Protein AF-A0A7W2CA56-F1 (afdb_monomer_lite)

pLDDT: mean 74.54, std 23.97, range [35.94, 97.69]

Sequence (129 aa):
MVQSKNKELDVALELFNAELEKQKLKEKELAVVKKAEKKKSDAVKALQQAEKNPNISQEEKDAVKSAWLKADDDLKRILAGEEPQAEEETKAEEPASEDTEEPQAEEETKAEEPASEDTEEPQAEEEAS

Radius of gyration: 34.27 Å; chains: 1; bounding box: 95×56×74 Å

Secondary structure (DSSP, 8-state):
------HHHHHHHHHHHHHHHHHHHHHHHHHHHHHHHHHHHHHHHHHHHHHH-TTS-HHHHHHHHHHHHHHHHHHHHHHTTPPPP--------------------------------------------

Structure (mmCIF, N/CA/C/O backbone):
data_AF-A0A7W2CA56-F1
#
_entry.id   AF-A0A7W2CA56-F1
#
loop_
_atom_site.group_PDB
_atom_site.id
_atom_site.type_symbol
_atom_site.label_atom_id
_atom_site.label_alt_id
_atom_site.label_comp_id
_atom_site.label_asym_id
_atom_site.label_entity_id
_atom_site.label_seq_id
_atom_site.pdbx_PDB_ins_code
_atom_site.Cartn_x
_atom_site.Cartn_y
_atom_site.Cartn_z
_atom_site.occupancy
_atom_site.B_iso_or_equiv
_atom_site.auth_seq_id
_atom_site.auth_comp_id
_atom_site.auth_asym_id
_atom_site.auth_atom_id
_atom_site.pdbx_PDB_model_num
ATOM 1 N N . MET A 1 1 ? 30.137 9.237 -46.523 1.00 42.38 1 MET A N 1
ATOM 2 C CA . MET A 1 1 ? 29.977 7.937 -45.840 1.00 42.38 1 MET A CA 1
ATOM 3 C C . MET A 1 1 ? 28.902 8.113 -44.796 1.00 42.38 1 MET A C 1
ATOM 5 O O . MET A 1 1 ? 29.029 8.994 -43.958 1.00 42.38 1 MET A O 1
ATOM 9 N N . VAL A 1 2 ? 27.801 7.382 -44.943 1.00 51.03 2 VAL A N 1
ATOM 10 C CA . VAL A 1 2 ? 26.659 7.447 -44.029 1.00 51.03 2 VAL A CA 1
ATOM 11 C C . VAL A 1 2 ? 27.170 7.061 -42.647 1.00 51.03 2 VAL A C 1
ATOM 13 O O . VAL A 1 2 ? 27.799 6.015 -42.517 1.00 51.03 2 VAL A O 1
ATOM 16 N N . GLN A 1 3 ? 26.942 7.916 -41.649 1.00 59.44 3 GLN A N 1
ATOM 17 C CA . GLN A 1 3 ? 27.062 7.541 -40.247 1.00 59.44 3 GLN A CA 1
ATOM 18 C C . GLN A 1 3 ? 26.149 6.332 -40.045 1.00 59.44 3 GLN A C 1
ATOM 20 O O . GLN A 1 3 ? 24.945 6.479 -39.840 1.00 59.44 3 GLN A O 1
ATOM 25 N N . SER A 1 4 ? 26.692 5.125 -40.155 1.00 60.31 4 SER A N 1
ATOM 26 C CA . SER A 1 4 ? 26.080 3.940 -39.583 1.00 60.31 4 SER A CA 1
ATOM 27 C C . SER A 1 4 ? 26.166 4.135 -38.077 1.00 60.31 4 SER A C 1
ATOM 29 O O . SER A 1 4 ? 27.061 3.605 -37.426 1.00 60.31 4 SER A O 1
ATOM 31 N N . LYS A 1 5 ? 25.278 4.993 -37.550 1.00 65.56 5 LYS A N 1
ATOM 32 C CA . LYS A 1 5 ? 24.938 5.055 -36.133 1.00 65.56 5 LYS A CA 1
ATOM 33 C C . LYS A 1 5 ? 24.805 3.607 -35.693 1.00 65.56 5 LYS A C 1
ATOM 35 O O . LYS A 1 5 ? 24.133 2.831 -36.380 1.00 65.56 5 LYS A O 1
ATOM 40 N N . ASN A 1 6 ? 25.568 3.230 -34.671 1.00 79.88 6 ASN A N 1
ATOM 41 C CA . ASN A 1 6 ? 25.609 1.868 -34.161 1.00 79.88 6 ASN A CA 1
ATOM 42 C C . ASN A 1 6 ? 24.179 1.469 -33.800 1.00 79.88 6 ASN A C 1
ATOM 44 O O . ASN A 1 6 ? 23.704 1.800 -32.723 1.00 79.88 6 ASN A O 1
ATOM 48 N N . LYS A 1 7 ? 23.480 0.783 -34.708 1.00 84.38 7 LYS A N 1
ATOM 49 C CA . LYS A 1 7 ? 22.079 0.384 -34.514 1.00 84.38 7 LYS A CA 1
ATOM 50 C C . LYS A 1 7 ? 21.923 -0.448 -33.245 1.00 84.38 7 LYS A C 1
ATOM 52 O O . LYS A 1 7 ? 20.901 -0.383 -32.584 1.00 84.38 7 LYS A O 1
ATOM 57 N N . GLU A 1 8 ? 22.963 -1.196 -32.897 1.00 87.88 8 GLU A N 1
ATOM 58 C CA . GLU A 1 8 ? 23.058 -1.949 -31.650 1.00 87.88 8 GLU A CA 1
ATOM 59 C C . GLU A 1 8 ? 23.076 -1.041 -30.415 1.00 87.88 8 GLU A C 1
ATOM 61 O O . GLU A 1 8 ? 22.430 -1.364 -29.424 1.00 87.88 8 GLU A O 1
ATOM 66 N N . LEU A 1 9 ? 23.751 0.113 -30.479 1.00 91.12 9 LEU A N 1
ATOM 67 C CA . LEU A 1 9 ? 23.743 1.108 -29.405 1.00 91.12 9 LEU A CA 1
ATOM 68 C C . LEU A 1 9 ? 22.361 1.752 -29.270 1.00 91.12 9 LEU A C 1
ATOM 70 O O . LEU A 1 9 ? 21.865 1.882 -28.155 1.00 91.12 9 LEU A O 1
ATOM 74 N N . ASP A 1 10 ? 21.728 2.105 -30.390 1.00 90.50 10 ASP A N 1
ATOM 75 C CA . ASP A 1 10 ? 20.380 2.681 -30.385 1.00 90.50 10 ASP A CA 1
ATOM 76 C C . ASP A 1 10 ? 19.361 1.691 -29.780 1.00 90.50 10 ASP A C 1
ATOM 78 O O . ASP A 1 10 ? 18.573 2.066 -28.913 1.00 90.50 10 ASP A O 1
ATOM 82 N N . VAL A 1 11 ? 19.438 0.405 -30.150 1.00 94.06 11 VAL A N 1
ATOM 83 C CA . VAL A 1 11 ? 18.600 -0.665 -29.574 1.00 94.06 11 VAL A CA 1
ATOM 84 C C . VAL A 1 11 ? 18.905 -0.887 -28.090 1.00 94.06 11 VAL A C 1
ATOM 86 O O . VAL A 1 11 ? 17.987 -1.062 -27.290 1.00 94.06 11 VAL A O 1
ATOM 89 N N . ALA A 1 12 ? 20.179 -0.867 -27.689 1.00 94.44 12 ALA A N 1
ATOM 90 C CA . ALA A 1 12 ? 20.559 -1.019 -26.286 1.00 94.44 12 ALA A CA 1
ATOM 91 C C . ALA A 1 12 ? 20.019 0.130 -25.418 1.00 94.44 12 ALA A C 1
ATOM 93 O O . ALA A 1 12 ? 19.519 -0.115 -24.320 1.00 94.44 12 ALA A O 1
ATOM 94 N N . LEU A 1 13 ? 20.071 1.368 -25.922 1.00 95.44 13 LEU A N 1
ATOM 95 C CA . LEU A 1 13 ? 19.502 2.537 -25.251 1.00 95.44 13 LEU A CA 1
ATOM 96 C C . LEU A 1 13 ? 17.977 2.443 -25.140 1.00 95.44 13 LEU A C 1
ATOM 98 O O . LEU A 1 13 ? 17.428 2.753 -24.084 1.00 95.44 13 LEU A O 1
ATOM 102 N N . GLU A 1 14 ? 17.289 1.984 -26.187 1.00 95.69 14 GLU A N 1
ATOM 103 C CA . GLU A 1 14 ? 15.836 1.781 -26.157 1.00 95.69 14 GLU A CA 1
ATOM 104 C C . GLU A 1 14 ? 15.429 0.756 -25.087 1.00 95.69 14 GLU A C 1
ATOM 106 O O . GLU A 1 14 ? 14.557 1.035 -24.263 1.00 95.69 14 GLU A O 1
ATOM 111 N N . LEU A 1 15 ? 16.108 -0.396 -25.038 1.00 96.56 15 LEU A N 1
ATOM 112 C CA . LEU A 1 15 ? 15.848 -1.436 -24.038 1.00 96.56 15 LEU A CA 1
ATOM 113 C C . LEU A 1 15 ? 16.148 -0.960 -22.611 1.00 96.56 15 LEU A C 1
ATOM 115 O O . LEU A 1 15 ? 15.381 -1.253 -21.692 1.00 96.56 15 LEU A O 1
ATOM 119 N N . PHE A 1 16 ? 17.238 -0.211 -22.423 1.00 97.38 16 PHE A N 1
ATOM 120 C CA . PHE A 1 16 ? 17.586 0.364 -21.126 1.00 97.38 16 PHE A CA 1
ATOM 121 C C . PHE A 1 16 ? 16.520 1.353 -20.648 1.00 97.38 16 PHE A C 1
ATOM 123 O O . PHE A 1 16 ? 16.042 1.240 -19.521 1.00 97.38 16 PHE A O 1
ATOM 130 N N . ASN A 1 17 ? 16.097 2.278 -21.513 1.00 97.12 17 ASN A N 1
ATOM 131 C CA . ASN A 1 17 ? 15.063 3.255 -21.179 1.00 97.12 17 ASN A CA 1
ATOM 132 C C . ASN A 1 17 ? 13.718 2.579 -20.877 1.00 97.12 17 ASN A C 1
ATOM 134 O O . ASN A 1 17 ? 13.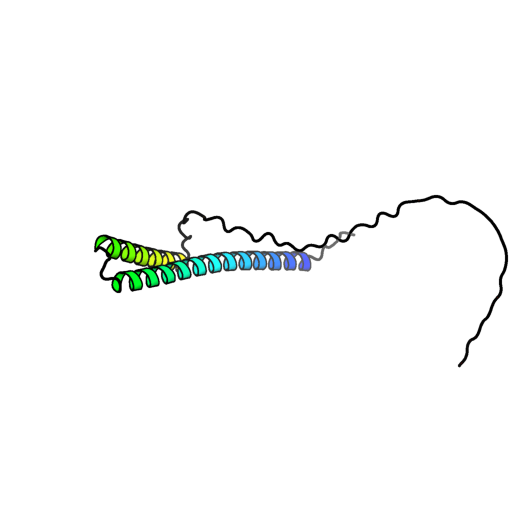039 2.964 -19.927 1.00 97.12 17 ASN A O 1
ATOM 138 N N . ALA A 1 18 ? 13.348 1.541 -21.630 1.00 97.69 18 ALA A N 1
ATOM 139 C CA . ALA A 1 18 ? 12.125 0.783 -21.378 1.00 97.69 18 ALA A CA 1
ATOM 140 C C . ALA A 1 18 ? 12.145 0.079 -20.008 1.00 97.69 18 ALA A C 1
ATOM 142 O O . ALA A 1 18 ? 11.150 0.111 -19.280 1.00 97.69 18 ALA A O 1
ATOM 143 N N . GLU A 1 19 ? 13.270 -0.532 -19.619 1.00 97.31 19 GLU A N 1
ATOM 144 C CA . GLU A 1 19 ? 13.392 -1.143 -18.290 1.00 97.31 19 GLU A CA 1
ATOM 145 C C . GLU A 1 19 ? 13.468 -0.080 -17.183 1.00 97.31 19 GLU A C 1
ATOM 147 O O . GLU A 1 19 ? 12.889 -0.288 -16.118 1.00 97.31 19 GLU A O 1
ATOM 152 N N . LEU A 1 20 ? 14.088 1.079 -17.434 1.00 97.56 20 LEU A N 1
ATOM 153 C CA . LEU A 1 20 ? 14.099 2.204 -16.495 1.00 97.56 20 LEU A CA 1
ATOM 154 C C . LEU A 1 20 ? 12.674 2.693 -16.195 1.00 97.56 20 LEU A C 1
ATOM 156 O O . LEU A 1 20 ? 12.300 2.833 -15.031 1.00 97.56 20 LEU A O 1
ATOM 160 N N . GLU A 1 21 ? 11.850 2.911 -17.221 1.00 96.88 21 GLU A N 1
ATOM 161 C CA . GLU A 1 21 ? 10.458 3.337 -17.034 1.00 96.88 21 GLU A CA 1
ATOM 162 C C . GLU A 1 21 ? 9.629 2.277 -16.303 1.00 96.88 21 GLU A C 1
ATOM 164 O O . GLU A 1 21 ? 8.864 2.586 -15.388 1.00 96.88 21 GLU A O 1
ATOM 169 N N . LYS A 1 22 ? 9.846 1.000 -16.616 1.00 96.62 22 LYS A N 1
ATOM 170 C CA . LYS A 1 22 ? 9.220 -0.109 -15.892 1.00 96.62 22 LYS A CA 1
ATOM 171 C C . LYS A 1 22 ? 9.640 -0.164 -14.420 1.00 96.62 22 LYS A C 1
ATOM 173 O O . LYS A 1 22 ? 8.809 -0.483 -13.572 1.00 96.62 22 LYS A O 1
ATOM 178 N N . GLN A 1 23 ? 10.897 0.137 -14.090 1.00 95.88 23 GLN A N 1
ATOM 179 C CA . GLN A 1 23 ? 11.349 0.226 -12.698 1.00 95.88 23 GLN A CA 1
ATOM 180 C C . GLN A 1 23 ? 10.675 1.386 -11.964 1.00 95.88 23 GLN A C 1
ATOM 182 O O . GLN A 1 23 ? 10.159 1.177 -10.867 1.00 95.88 23 GLN A O 1
ATOM 187 N N . LYS A 1 24 ? 10.585 2.565 -12.591 1.00 95.75 24 LYS A N 1
ATOM 188 C CA . LYS A 1 24 ? 9.873 3.721 -12.022 1.00 95.75 24 LYS A 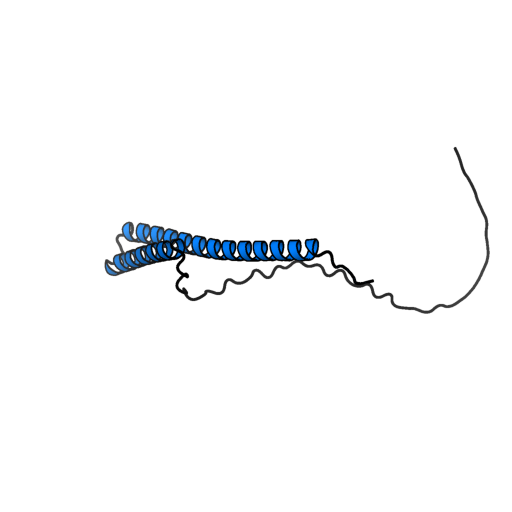CA 1
ATOM 189 C C . LYS A 1 24 ? 8.398 3.417 -11.752 1.00 95.75 24 LYS A C 1
ATOM 191 O O . LYS A 1 24 ? 7.867 3.825 -10.723 1.00 95.75 24 LYS A O 1
ATOM 196 N N . LEU A 1 25 ? 7.725 2.699 -12.654 1.00 92.75 25 LEU A N 1
ATOM 197 C CA . LEU A 1 25 ? 6.332 2.284 -12.452 1.00 92.75 25 LEU A CA 1
ATOM 198 C C . LEU A 1 25 ? 6.191 1.338 -11.254 1.00 92.75 25 LEU A C 1
ATOM 200 O O . LEU A 1 25 ? 5.367 1.589 -10.379 1.00 92.75 25 LEU A O 1
ATOM 204 N N . LYS A 1 26 ? 7.052 0.319 -11.152 1.00 92.88 26 LYS A N 1
ATOM 205 C CA . LYS A 1 26 ? 7.065 -0.597 -9.999 1.00 92.88 26 LYS A CA 1
ATOM 206 C C . LYS A 1 26 ? 7.333 0.121 -8.680 1.00 92.88 26 LYS A C 1
ATOM 208 O O . LYS A 1 26 ? 6.747 -0.229 -7.662 1.00 92.88 26 LYS A O 1
ATOM 213 N N . GLU A 1 27 ? 8.226 1.106 -8.676 1.00 93.88 27 GLU A N 1
ATOM 214 C CA . GLU A 1 27 ? 8.517 1.892 -7.478 1.00 93.88 27 GLU A CA 1
ATOM 215 C C . GLU A 1 27 ? 7.297 2.707 -7.032 1.00 93.88 27 GLU A C 1
ATOM 217 O O . GLU A 1 27 ? 6.960 2.716 -5.846 1.00 93.88 27 GLU A O 1
ATOM 222 N N . LYS A 1 28 ? 6.576 3.318 -7.981 1.00 91.50 28 LYS A N 1
ATOM 223 C CA . LYS A 1 28 ? 5.309 4.009 -7.703 1.00 91.50 28 LYS A CA 1
ATOM 224 C C . LYS A 1 28 ? 4.255 3.053 -7.141 1.00 91.50 28 LYS A C 1
ATOM 226 O O . LYS A 1 28 ? 3.641 3.369 -6.124 1.00 91.50 28 LYS A O 1
ATOM 231 N N . GLU A 1 29 ? 4.079 1.880 -7.746 1.00 91.44 29 GLU A N 1
ATOM 232 C CA . GLU A 1 29 ? 3.163 0.844 -7.244 1.00 91.44 29 GLU A CA 1
ATOM 233 C C . GLU A 1 29 ? 3.534 0.408 -5.817 1.00 91.44 29 GLU A C 1
ATOM 235 O O . GLU A 1 29 ? 2.681 0.368 -4.928 1.00 91.44 29 GLU A O 1
ATOM 240 N N . LEU A 1 30 ? 4.821 0.166 -5.553 1.00 93.19 30 LEU A N 1
ATOM 241 C CA . LEU A 1 30 ? 5.311 -0.208 -4.227 1.00 93.19 30 LEU A CA 1
ATOM 242 C C . LEU A 1 30 ? 5.064 0.897 -3.190 1.00 93.19 30 LEU A C 1
ATOM 244 O O . LEU A 1 30 ? 4.682 0.609 -2.054 1.00 93.19 30 LEU A O 1
ATOM 248 N N . ALA A 1 31 ? 5.257 2.164 -3.565 1.00 94.06 31 ALA A N 1
ATOM 249 C CA . ALA A 1 31 ? 4.985 3.302 -2.692 1.00 94.06 31 ALA A CA 1
ATOM 250 C C . ALA A 1 31 ? 3.497 3.382 -2.309 1.00 94.06 31 ALA A C 1
ATOM 252 O O . ALA A 1 31 ? 3.171 3.628 -1.142 1.00 94.06 31 ALA A O 1
ATOM 253 N N . VAL A 1 32 ? 2.596 3.116 -3.260 1.00 93.88 32 VAL A N 1
ATOM 254 C CA . VAL A 1 32 ? 1.148 3.045 -3.015 1.00 93.88 32 VAL A CA 1
ATOM 255 C C . VAL A 1 32 ? 0.813 1.913 -2.042 1.00 93.88 32 VAL A C 1
ATOM 257 O O . VAL A 1 32 ? 0.131 2.158 -1.043 1.00 93.88 32 VAL A O 1
ATOM 260 N N . VAL A 1 33 ? 1.341 0.706 -2.273 1.00 94.12 33 VAL A N 1
ATOM 261 C CA . VAL A 1 33 ? 1.147 -0.448 -1.376 1.00 94.12 33 VAL A CA 1
ATOM 262 C C . VAL A 1 33 ? 1.616 -0.108 0.038 1.00 94.12 33 VAL A C 1
ATOM 264 O O . VAL A 1 33 ? 0.856 -0.246 0.995 1.00 94.12 33 VAL A O 1
ATOM 267 N N . LYS A 1 34 ? 2.826 0.442 0.178 1.00 95.19 34 LYS A N 1
ATOM 268 C CA . LYS A 1 34 ? 3.398 0.818 1.477 1.00 95.19 34 LYS A CA 1
ATOM 269 C C . LYS A 1 34 ? 2.545 1.859 2.212 1.00 95.19 34 LYS A C 1
ATOM 271 O O . LYS A 1 34 ? 2.393 1.790 3.434 1.00 95.19 34 LYS A O 1
ATOM 276 N N . LYS A 1 35 ? 1.962 2.824 1.489 1.00 94.38 35 LYS A N 1
ATOM 277 C CA . LYS A 1 35 ? 1.037 3.816 2.065 1.00 94.38 35 LYS A CA 1
ATOM 278 C C . LYS A 1 35 ? -0.242 3.146 2.578 1.00 94.38 35 LYS A C 1
ATOM 280 O O . LYS A 1 35 ? -0.685 3.469 3.681 1.00 94.38 35 LYS A O 1
ATOM 285 N N . ALA A 1 36 ? -0.816 2.213 1.822 1.00 94.00 36 ALA A N 1
ATOM 286 C CA . ALA A 1 36 ? -2.015 1.476 2.221 1.00 94.00 36 ALA A CA 1
ATOM 287 C C . ALA A 1 36 ? -1.764 0.548 3.422 1.00 94.00 36 ALA A C 1
ATOM 289 O O . ALA A 1 36 ? -2.543 0.542 4.376 1.00 94.00 36 ALA A O 1
ATOM 290 N N . GLU A 1 37 ? -0.633 -0.159 3.443 1.00 95.44 37 GLU A N 1
ATOM 291 C CA . GLU A 1 37 ? -0.216 -0.977 4.586 1.00 95.44 37 GLU A CA 1
ATOM 292 C C . GLU A 1 37 ? -0.069 -0.141 5.859 1.00 95.44 37 GLU A C 1
ATOM 294 O O . GLU A 1 37 ? -0.543 -0.536 6.930 1.00 95.44 37 GLU A O 1
ATOM 299 N N . LYS A 1 38 ? 0.536 1.050 5.745 1.00 96.19 38 LYS A N 1
ATOM 300 C CA . LYS A 1 38 ? 0.661 1.981 6.868 1.00 96.19 38 LYS A CA 1
ATOM 301 C C . LYS A 1 38 ? -0.710 2.415 7.392 1.00 96.19 38 LYS A C 1
ATOM 303 O O . LYS A 1 38 ? -0.941 2.323 8.594 1.00 96.19 38 LYS A O 1
ATOM 308 N N . LYS A 1 39 ? -1.639 2.806 6.512 1.00 95.12 39 LYS A N 1
ATOM 309 C CA . LYS A 1 39 ? -3.008 3.189 6.905 1.00 95.12 39 LYS A CA 1
ATOM 310 C C . LYS A 1 39 ? -3.742 2.065 7.624 1.00 95.12 39 LYS A C 1
ATOM 312 O O . LYS A 1 39 ? -4.332 2.300 8.674 1.00 95.12 39 LYS A O 1
ATOM 317 N N . LYS A 1 40 ? -3.665 0.837 7.105 1.00 95.25 40 LYS A N 1
ATOM 318 C CA . LYS A 1 40 ? -4.250 -0.333 7.769 1.00 95.25 40 LYS A CA 1
ATOM 319 C C . LYS A 1 40 ? -3.634 -0.549 9.152 1.00 95.25 40 LYS A C 1
ATOM 321 O O . LYS A 1 40 ? -4.365 -0.779 10.112 1.00 95.25 40 LYS A O 1
ATOM 326 N N . SER A 1 41 ? -2.310 -0.449 9.273 1.00 97.00 41 SER A N 1
ATOM 327 C CA . SER A 1 41 ? -1.607 -0.570 10.557 1.00 97.00 41 SER A CA 1
ATOM 328 C C . SER A 1 41 ? -2.064 0.487 11.566 1.00 97.00 41 SER A C 1
ATOM 330 O O . SER A 1 41 ? -2.347 0.166 12.722 1.00 97.00 41 SER A O 1
ATOM 332 N N . ASP A 1 42 ? -2.209 1.737 11.133 1.00 96.81 4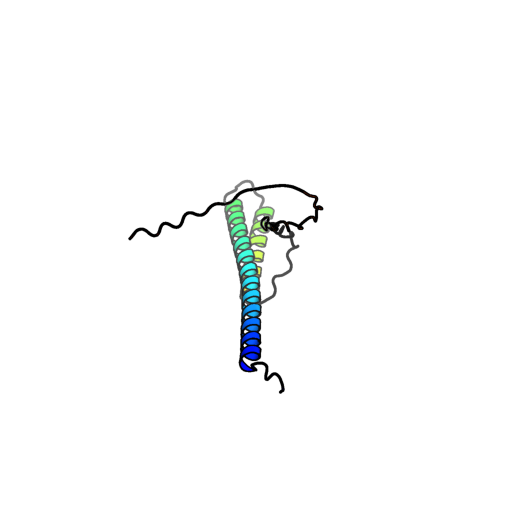2 ASP A N 1
ATOM 333 C CA . ASP A 1 42 ? -2.670 2.823 11.996 1.00 96.81 42 ASP A CA 1
ATOM 334 C C . ASP A 1 42 ? -4.149 2.655 12.386 1.00 96.81 42 ASP A C 1
ATOM 336 O O . ASP A 1 42 ? -4.495 2.840 13.555 1.00 96.81 42 ASP A O 1
ATOM 340 N N . ALA A 1 43 ? -5.002 2.175 11.476 1.00 95.75 43 ALA A N 1
ATOM 341 C CA . ALA A 1 43 ? -6.390 1.834 11.784 1.00 95.75 43 ALA A CA 1
ATOM 342 C C . ALA A 1 43 ? -6.507 0.665 12.783 1.00 95.75 43 ALA A C 1
ATOM 344 O O . ALA A 1 43 ? -7.352 0.702 13.675 1.00 95.75 43 ALA A O 1
ATOM 345 N N . VAL A 1 44 ? -5.625 -0.342 12.706 1.00 96.62 44 VAL A N 1
ATOM 346 C CA . VAL A 1 44 ? -5.548 -1.422 13.712 1.00 96.62 44 VAL A CA 1
ATOM 347 C C . VAL A 1 44 ? -5.186 -0.862 15.088 1.00 96.62 44 VAL A C 1
ATOM 349 O O . VAL A 1 44 ? -5.792 -1.252 16.086 1.00 96.62 44 VAL A O 1
ATOM 352 N N . LYS A 1 45 ? -4.220 0.062 15.172 1.00 96.62 45 LYS A N 1
ATOM 353 C CA . LYS A 1 45 ? -3.862 0.702 16.450 1.00 96.62 45 LYS A CA 1
ATOM 354 C C . LYS A 1 45 ? -5.034 1.498 17.017 1.00 96.62 45 LYS A C 1
ATOM 356 O O . LYS A 1 45 ? -5.311 1.380 18.209 1.00 96.62 45 LYS A O 1
ATOM 361 N N . ALA A 1 46 ? -5.729 2.263 16.174 1.00 95.12 46 ALA A N 1
ATOM 362 C CA . ALA A 1 46 ? -6.917 3.011 16.574 1.00 95.12 46 ALA A CA 1
ATOM 363 C C . ALA A 1 46 ? -8.010 2.072 17.105 1.00 95.12 46 ALA A C 1
ATOM 365 O O . ALA A 1 46 ? -8.572 2.333 18.167 1.00 95.12 46 ALA A O 1
ATOM 366 N N . LEU A 1 47 ? -8.246 0.938 16.435 1.00 94.25 47 LEU A N 1
ATOM 367 C CA . LEU A 1 47 ? -9.202 -0.079 16.880 1.00 94.25 47 LEU A CA 1
ATOM 368 C C . LEU A 1 47 ? -8.826 -0.647 18.253 1.00 94.25 47 LEU A C 1
ATOM 370 O O . LEU A 1 47 ? -9.652 -0.673 19.160 1.00 94.25 47 LEU A O 1
ATOM 374 N N . GLN A 1 48 ? -7.560 -1.017 18.450 1.00 95.19 48 GLN A N 1
ATOM 375 C CA . GLN A 1 48 ? -7.087 -1.521 19.742 1.00 95.19 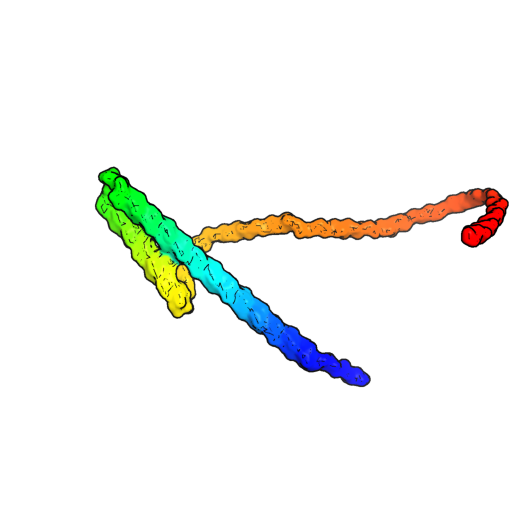48 GLN A CA 1
ATOM 376 C C . GLN A 1 48 ? -7.200 -0.479 20.865 1.00 95.19 48 GLN A C 1
ATOM 378 O O . GLN A 1 48 ? -7.466 -0.834 22.013 1.00 95.19 48 GLN A O 1
ATOM 383 N N . GLN A 1 49 ? -6.962 0.801 20.570 1.00 94.56 49 GLN A N 1
ATOM 384 C CA . GLN A 1 49 ? -7.129 1.889 21.537 1.00 94.56 49 GLN A CA 1
ATOM 385 C C . GLN A 1 49 ? -8.604 2.114 21.881 1.00 94.56 49 GLN A C 1
ATOM 387 O O . GLN A 1 49 ? -8.937 2.259 23.056 1.00 94.56 49 GLN A O 1
ATOM 392 N N . ALA A 1 50 ? -9.478 2.084 20.877 1.00 92.81 50 ALA A N 1
ATOM 393 C CA . ALA A 1 50 ? -10.923 2.194 21.023 1.00 92.81 50 ALA A CA 1
ATOM 394 C C . ALA A 1 50 ? -11.504 1.057 21.886 1.00 92.81 50 ALA A C 1
ATOM 396 O O . ALA A 1 50 ? -12.314 1.297 22.779 1.00 92.81 50 ALA A O 1
ATOM 397 N N . GLU A 1 51 ? -11.042 -0.179 21.688 1.00 90.19 51 GLU A N 1
ATOM 398 C CA . GLU A 1 51 ? -11.462 -1.339 22.486 1.00 90.19 51 GLU A CA 1
ATOM 399 C C . GLU A 1 51 ? -11.011 -1.256 23.949 1.00 90.19 51 GLU A C 1
ATOM 401 O O . GLU A 1 51 ? -11.753 -1.643 24.853 1.00 90.19 51 GLU A O 1
ATOM 406 N N . LYS A 1 52 ? -9.804 -0.735 24.195 1.00 94.12 52 LYS A N 1
ATOM 407 C CA . LYS A 1 52 ? -9.241 -0.585 25.546 1.00 94.12 52 LYS A CA 1
ATOM 408 C C . LYS A 1 52 ? -9.803 0.611 26.307 1.00 94.12 52 LYS A C 1
ATOM 410 O O . LYS A 1 52 ? -9.648 0.664 27.525 1.00 94.12 52 LYS A O 1
ATOM 415 N N . ASN A 1 53 ? -10.405 1.578 25.618 1.00 90.69 53 ASN A N 1
ATOM 416 C CA . ASN A 1 53 ? -10.902 2.795 26.238 1.00 90.69 53 ASN A CA 1
ATOM 417 C C . ASN A 1 53 ? -12.378 2.629 26.663 1.00 90.69 53 ASN A C 1
ATOM 419 O O . ASN A 1 53 ? -13.265 2.559 25.809 1.00 90.69 53 ASN A O 1
ATOM 423 N N . PRO A 1 54 ? -12.673 2.593 27.976 1.00 87.69 54 PRO A N 1
ATOM 424 C CA . PRO A 1 54 ? -14.036 2.420 28.473 1.00 87.69 54 PRO A CA 1
ATOM 425 C C . PRO A 1 54 ? -14.920 3.662 28.279 1.00 87.69 54 PRO A C 1
ATOM 427 O O . PRO A 1 54 ? -16.131 3.557 28.441 1.00 87.69 54 PRO A O 1
ATOM 430 N N . ASN A 1 55 ? -14.339 4.820 27.941 1.00 91.31 55 ASN A N 1
ATOM 431 C CA . ASN A 1 55 ? -15.055 6.094 27.832 1.00 91.31 55 ASN A CA 1
ATOM 432 C C . ASN A 1 55 ? -15.549 6.416 26.417 1.00 91.31 55 ASN A C 1
ATOM 434 O O . ASN A 1 55 ? -16.159 7.465 26.230 1.00 91.31 55 ASN A O 1
ATOM 438 N N . ILE A 1 56 ? -15.272 5.566 25.425 1.00 92.00 56 ILE A N 1
ATOM 439 C CA . ILE A 1 56 ? -15.716 5.826 24.052 1.00 92.00 56 ILE A CA 1
ATOM 440 C C . ILE A 1 56 ? -17.121 5.274 23.835 1.00 92.00 56 ILE A C 1
ATOM 442 O O . ILE A 1 56 ? -17.475 4.198 24.334 1.00 92.00 56 ILE A O 1
ATOM 446 N N . SER A 1 57 ? -17.907 6.005 23.059 1.00 92.06 57 SER A N 1
ATOM 447 C CA . SER A 1 57 ? -19.253 5.607 22.675 1.00 92.06 57 SER A CA 1
ATOM 448 C C . SER A 1 57 ? -19.244 4.410 21.716 1.00 92.06 57 SER A C 1
ATOM 450 O O . SER A 1 57 ? -18.240 4.079 21.080 1.00 92.06 57 SER A O 1
ATOM 452 N N . GLN A 1 58 ? -20.394 3.744 21.598 1.00 91.12 58 GLN A N 1
ATOM 453 C CA . GLN A 1 58 ? -20.567 2.661 20.629 1.00 91.12 58 GLN A CA 1
ATOM 454 C C . GLN A 1 58 ? -20.438 3.169 19.185 1.00 91.12 58 GLN A C 1
ATOM 456 O O . GLN A 1 58 ? -19.833 2.500 18.355 1.00 91.12 58 GLN A O 1
ATOM 461 N N . GLU A 1 59 ? -20.935 4.375 18.909 1.00 92.12 59 GLU A N 1
ATOM 462 C CA . GLU A 1 59 ? -20.834 5.008 17.592 1.00 92.12 59 GLU A CA 1
ATOM 463 C C . GLU A 1 59 ? -19.371 5.256 17.193 1.00 92.12 59 GLU A C 1
ATOM 465 O O . GLU A 1 59 ? -18.973 4.951 16.071 1.00 92.12 59 GLU A O 1
ATOM 470 N N . GLU A 1 60 ? -18.527 5.697 18.131 1.00 92.44 60 GLU A N 1
ATOM 471 C CA . GLU A 1 60 ? -17.087 5.846 17.894 1.00 92.44 60 GLU A CA 1
ATOM 472 C C . GLU A 1 60 ? -16.391 4.495 17.666 1.00 92.44 60 GLU A C 1
ATOM 474 O O . GLU A 1 60 ? -15.531 4.388 16.790 1.00 92.44 60 GLU A O 1
ATOM 479 N N . LYS A 1 61 ? -16.779 3.437 18.395 1.00 92.00 61 LYS A N 1
ATOM 480 C CA . LYS A 1 61 ? -16.268 2.071 18.151 1.00 92.00 61 LYS A CA 1
ATOM 481 C C . LYS A 1 61 ? -16.592 1.602 16.742 1.00 92.00 61 LYS A C 1
ATOM 483 O O . LYS A 1 61 ? -15.719 1.070 16.053 1.00 92.00 61 LYS A O 1
ATOM 488 N N . ASP A 1 62 ? -17.831 1.811 16.315 1.00 94.50 62 ASP A N 1
ATOM 489 C CA . ASP A 1 62 ? -18.300 1.391 15.001 1.00 94.50 62 ASP A CA 1
ATOM 490 C C . ASP A 1 62 ? -17.638 2.214 13.887 1.00 94.50 62 ASP A C 1
ATOM 492 O O . ASP A 1 62 ? -17.241 1.648 12.866 1.00 94.50 62 ASP A O 1
ATOM 496 N N . ALA A 1 63 ? -17.403 3.512 14.105 1.00 95.25 63 ALA A N 1
ATOM 497 C CA . ALA A 1 63 ? -16.658 4.364 13.182 1.00 95.25 63 ALA A CA 1
ATOM 498 C C . ALA A 1 63 ? -15.203 3.895 13.003 1.00 95.25 63 ALA A C 1
ATOM 500 O O . ALA A 1 63 ? -14.738 3.740 11.871 1.00 95.25 63 ALA A O 1
ATOM 501 N N . VAL A 1 64 ? -14.492 3.597 14.096 1.00 95.25 64 VAL A N 1
ATOM 502 C CA . VAL A 1 64 ? -13.104 3.104 14.039 1.00 95.25 64 VAL A CA 1
ATOM 503 C C . VAL A 1 64 ? -13.031 1.719 13.388 1.00 95.25 64 VAL A C 1
ATOM 505 O O . VAL A 1 64 ? -12.144 1.455 12.575 1.00 95.25 64 VAL A O 1
ATOM 508 N N . LYS A 1 65 ? -13.992 0.838 13.682 1.00 94.88 65 LYS A N 1
ATOM 509 C CA . LYS A 1 65 ? -14.091 -0.482 13.046 1.00 94.88 65 LYS A CA 1
ATOM 510 C C . LYS A 1 65 ? -14.380 -0.381 11.549 1.00 94.88 65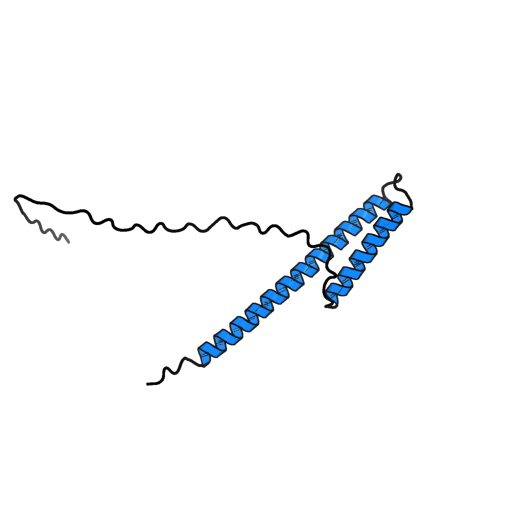 LYS A C 1
ATOM 512 O O . LYS A 1 65 ? -13.772 -1.105 10.764 1.00 94.88 65 LYS A O 1
ATOM 517 N N . SER A 1 66 ? -15.270 0.526 11.154 1.00 95.25 66 SER A N 1
ATOM 518 C CA . SER A 1 66 ? -15.566 0.823 9.750 1.00 95.25 66 SER A CA 1
ATOM 519 C C . SER A 1 66 ? -14.330 1.357 9.018 1.00 95.25 66 SER A C 1
ATOM 521 O O . SER A 1 66 ? -13.994 0.873 7.938 1.00 95.25 66 SER A O 1
ATOM 523 N N . ALA A 1 67 ? -13.578 2.272 9.640 1.00 95.19 67 ALA A N 1
ATOM 524 C CA . ALA A 1 67 ? -12.324 2.787 9.091 1.00 95.19 67 ALA A CA 1
ATOM 525 C C . ALA A 1 67 ? -11.267 1.684 8.901 1.00 95.19 67 ALA A C 1
ATOM 527 O O . ALA A 1 67 ? -10.596 1.646 7.870 1.00 95.19 67 ALA A O 1
ATOM 528 N N . TRP A 1 68 ? -11.149 0.755 9.855 1.00 96.44 68 TRP A N 1
ATOM 529 C CA . TRP A 1 68 ? -10.263 -0.402 9.724 1.00 96.44 68 TRP A CA 1
ATOM 530 C C . TRP A 1 68 ? -10.668 -1.330 8.574 1.00 96.44 68 TRP A C 1
ATOM 532 O O . TRP A 1 68 ? -9.809 -1.704 7.776 1.00 96.44 68 TRP A O 1
ATOM 542 N N . LEU A 1 69 ? -11.958 -1.663 8.451 1.00 96.00 69 LEU A N 1
ATOM 543 C CA . LEU A 1 69 ? -12.461 -2.487 7.347 1.00 96.00 69 LEU A CA 1
ATOM 544 C C . LEU A 1 69 ? -12.203 -1.827 5.991 1.00 96.00 69 LEU A C 1
ATOM 546 O O . LEU A 1 69 ? -11.722 -2.485 5.073 1.00 96.00 69 LEU A O 1
ATOM 550 N N . LYS A 1 70 ? -12.446 -0.517 5.885 1.00 94.69 70 LYS A N 1
ATOM 551 C CA . LYS A 1 70 ? -12.165 0.240 4.663 1.00 94.69 70 LYS A CA 1
ATOM 552 C C . LYS A 1 70 ? -10.680 0.184 4.296 1.00 94.69 70 LYS A C 1
ATOM 554 O O . LYS A 1 70 ? -10.354 -0.142 3.162 1.00 94.69 70 LYS A O 1
ATOM 559 N N . ALA A 1 71 ? -9.786 0.438 5.254 1.00 94.94 71 ALA A N 1
ATOM 560 C CA . ALA A 1 71 ? -8.343 0.384 5.014 1.00 94.94 71 ALA A CA 1
ATOM 561 C C . ALA A 1 71 ? -7.855 -1.029 4.634 1.00 94.94 71 ALA A C 1
ATOM 563 O O . ALA A 1 71 ? -6.925 -1.171 3.840 1.00 94.94 71 ALA A O 1
ATOM 564 N N . ASP A 1 72 ? -8.471 -2.077 5.189 1.00 95.38 72 ASP A N 1
ATOM 565 C CA . ASP A 1 72 ? -8.193 -3.466 4.818 1.00 95.38 72 ASP A CA 1
ATOM 566 C C . ASP A 1 72 ? -8.644 -3.786 3.387 1.00 95.38 72 ASP A C 1
ATOM 568 O O . ASP A 1 72 ? -7.891 -4.391 2.624 1.00 95.38 72 ASP A O 1
ATOM 572 N N . ASP A 1 73 ? -9.841 -3.348 3.000 1.00 95.06 73 ASP A N 1
ATOM 573 C CA . ASP A 1 73 ? -10.370 -3.562 1.654 1.00 95.06 73 ASP A CA 1
ATOM 574 C C . ASP A 1 73 ? -9.632 -2.743 0.593 1.00 95.06 73 ASP A C 1
ATOM 576 O O . ASP A 1 73 ? -9.354 -3.262 -0.489 1.00 95.06 73 ASP A O 1
ATOM 580 N N . ASP A 1 74 ? -9.250 -1.503 0.900 1.00 93.00 74 ASP A N 1
ATOM 581 C CA . ASP A 1 74 ? -8.445 -0.675 0.001 1.00 93.00 74 ASP A CA 1
ATOM 582 C C . ASP A 1 74 ? -7.062 -1.308 -0.234 1.00 93.00 74 ASP A C 1
ATOM 584 O O . ASP A 1 74 ? -6.605 -1.377 -1.375 1.00 93.00 74 ASP A O 1
ATOM 588 N N . LEU A 1 75 ? -6.424 -1.871 0.804 1.00 94.25 75 LEU A N 1
ATOM 589 C CA . LEU A 1 75 ? -5.174 -2.619 0.636 1.00 94.25 75 LEU A CA 1
ATOM 590 C C . LEU A 1 75 ? -5.360 -3.853 -0.262 1.00 94.25 75 LEU A C 1
ATOM 592 O O . LEU A 1 75 ? -4.519 -4.107 -1.122 1.00 94.25 75 LEU A O 1
ATOM 596 N N . LYS A 1 76 ? -6.450 -4.616 -0.099 1.00 94.75 76 LYS A N 1
ATOM 597 C CA . LYS A 1 76 ? -6.733 -5.778 -0.964 1.00 94.75 76 LYS A CA 1
ATOM 598 C C . LYS A 1 76 ? -6.934 -5.370 -2.421 1.00 94.75 76 LYS A C 1
ATOM 600 O O . LYS A 1 76 ? -6.413 -6.055 -3.296 1.00 94.75 76 LYS A O 1
ATOM 605 N N . ARG A 1 77 ? -7.658 -4.275 -2.679 1.00 92.88 77 ARG A N 1
ATOM 606 C CA . ARG A 1 77 ? -7.867 -3.748 -4.039 1.00 92.88 77 ARG A CA 1
ATOM 607 C C . ARG A 1 77 ? -6.547 -3.327 -4.683 1.00 92.88 77 ARG A C 1
ATOM 609 O O . ARG A 1 77 ? -6.246 -3.769 -5.788 1.00 92.88 77 ARG A O 1
ATOM 616 N N . ILE A 1 78 ? -5.710 -2.591 -3.951 1.00 93.00 78 ILE A N 1
ATOM 617 C CA . ILE A 1 78 ? -4.376 -2.184 -4.421 1.00 93.00 78 ILE A CA 1
ATOM 618 C C . ILE A 1 78 ? -3.501 -3.407 -4.735 1.00 93.00 78 ILE A C 1
ATOM 620 O O . ILE A 1 78 ? -2.865 -3.461 -5.783 1.00 93.00 78 ILE A O 1
ATOM 624 N N . LEU A 1 79 ? -3.492 -4.424 -3.867 1.00 91.56 79 LEU A N 1
ATOM 625 C CA . LEU A 1 79 ? -2.739 -5.662 -4.111 1.00 91.56 79 LEU A CA 1
ATOM 626 C C . LEU A 1 79 ? -3.288 -6.484 -5.290 1.00 91.56 79 LEU A C 1
ATOM 628 O O . LEU A 1 79 ? -2.538 -7.246 -5.897 1.00 91.56 79 LEU A O 1
ATOM 632 N N . ALA A 1 80 ? -4.571 -6.332 -5.623 1.00 93.44 80 ALA A N 1
ATOM 633 C CA . ALA A 1 80 ? -5.188 -6.933 -6.804 1.00 93.44 80 ALA A CA 1
ATOM 634 C C . ALA A 1 80 ? -4.884 -6.165 -8.108 1.00 93.44 80 ALA A C 1
ATOM 636 O O . ALA A 1 80 ? -5.304 -6.605 -9.177 1.00 93.44 80 ALA A O 1
ATOM 637 N N . GLY A 1 81 ? -4.142 -5.053 -8.036 1.00 86.12 81 GLY A N 1
ATOM 638 C CA . GLY A 1 81 ? -3.787 -4.223 -9.187 1.00 86.12 81 GLY A CA 1
ATOM 639 C C . GLY A 1 81 ? -4.852 -3.193 -9.568 1.00 86.12 81 GLY A C 1
ATOM 640 O O . GLY A 1 81 ? -4.776 -2.629 -10.657 1.00 86.12 81 GLY A O 1
ATOM 641 N N . GLU A 1 82 ? -5.843 -2.942 -8.707 1.00 85.94 82 GLU A N 1
ATOM 642 C CA . GLU A 1 82 ? -6.749 -1.807 -8.893 1.00 85.94 82 GLU A CA 1
ATOM 643 C C . GLU A 1 82 ? -6.054 -0.499 -8.499 1.00 85.94 82 GLU A C 1
ATOM 645 O O . GLU A 1 82 ? -5.269 -0.454 -7.545 1.00 85.94 82 GLU A O 1
ATOM 650 N N . GLU A 1 83 ? -6.355 0.582 -9.225 1.00 73.12 83 GLU A N 1
ATOM 651 C CA . GLU A 1 83 ? -5.838 1.903 -8.876 1.00 73.12 83 GLU A CA 1
ATOM 652 C C . GLU A 1 83 ? -6.295 2.294 -7.462 1.00 73.12 83 GLU A C 1
ATOM 654 O O . GLU A 1 83 ? -7.468 2.104 -7.108 1.00 73.12 83 GLU A O 1
ATOM 659 N N . PRO A 1 84 ? -5.393 2.854 -6.633 1.00 66.25 84 PRO A N 1
ATOM 660 C CA . PRO A 1 84 ? -5.782 3.360 -5.330 1.00 66.25 84 PRO A CA 1
ATOM 661 C C . PRO A 1 84 ? -6.871 4.411 -5.530 1.00 66.25 84 PRO A C 1
ATOM 663 O O . PRO A 1 84 ? -6.689 5.361 -6.293 1.00 66.25 84 PRO A O 1
ATOM 666 N N . GLN A 1 85 ? -8.001 4.274 -4.830 1.00 65.31 85 GLN A N 1
ATOM 667 C CA . GLN A 1 85 ? -8.958 5.373 -4.793 1.00 65.31 85 GLN A CA 1
ATOM 668 C C . GLN A 1 85 ? -8.226 6.609 -4.277 1.00 65.31 85 GLN A C 1
ATOM 670 O O . GLN A 1 85 ? -7.520 6.531 -3.268 1.00 65.31 85 GLN A O 1
ATOM 675 N N . ALA A 1 86 ? -8.365 7.718 -5.004 1.00 55.34 86 ALA A N 1
ATOM 676 C CA . ALA A 1 86 ? -7.765 8.990 -4.649 1.00 55.34 86 ALA A CA 1
ATOM 677 C C . ALA A 1 86 ? -8.261 9.403 -3.258 1.00 55.34 86 ALA A C 1
ATOM 679 O O . ALA A 1 86 ? -9.335 9.975 -3.091 1.00 55.34 86 ALA A O 1
ATOM 680 N N . GLU A 1 87 ? -7.483 9.070 -2.237 1.00 54.50 87 GLU A N 1
ATOM 681 C CA . GLU A 1 87 ? -7.533 9.799 -0.990 1.00 54.50 87 GLU A CA 1
ATOM 682 C C . GLU A 1 87 ? -6.880 11.142 -1.259 1.00 54.50 87 GLU A C 1
ATOM 684 O O . GLU A 1 87 ? -5.715 11.165 -1.662 1.00 54.50 87 GLU A O 1
ATOM 689 N N . GLU A 1 88 ? -7.672 12.204 -1.068 1.00 46.72 88 GLU A N 1
ATOM 690 C CA . GLU A 1 88 ? -7.290 13.616 -1.082 1.00 46.72 88 GLU A CA 1
ATOM 691 C C . GLU A 1 88 ? -5.789 13.758 -0.840 1.00 46.72 88 GLU A C 1
ATOM 693 O O . GLU A 1 88 ? -5.276 13.457 0.244 1.00 46.72 88 GLU A O 1
ATOM 698 N N . GLU A 1 89 ? -5.070 14.094 -1.909 1.00 43.59 89 GLU A N 1
ATOM 699 C CA . GLU A 1 89 ? -3.630 14.243 -1.892 1.00 43.59 89 GLU A CA 1
ATOM 700 C C . GLU A 1 89 ? -3.282 15.347 -0.891 1.00 43.59 89 GLU A C 1
ATOM 702 O O . GLU A 1 89 ? -3.241 16.530 -1.220 1.00 43.59 89 GLU A O 1
ATOM 707 N N . THR A 1 90 ? -2.974 14.977 0.352 1.00 43.53 90 THR A N 1
ATOM 708 C CA . THR A 1 90 ? -2.059 15.775 1.156 1.00 43.53 90 THR A CA 1
ATOM 709 C C . THR A 1 90 ? -0.736 15.722 0.411 1.00 43.53 90 THR A C 1
ATOM 711 O O . THR A 1 90 ? 0.027 14.763 0.558 1.00 43.53 90 THR A O 1
ATOM 714 N N . LYS A 1 91 ? -0.567 16.706 -0.476 1.00 44.56 91 LYS A N 1
ATOM 715 C CA . LYS A 1 91 ? 0.653 17.124 -1.152 1.00 44.56 91 LYS A CA 1
ATOM 716 C C . LYS A 1 91 ? 1.846 16.712 -0.296 1.00 44.56 91 LYS A C 1
ATOM 718 O O . LYS A 1 91 ? 2.083 17.298 0.757 1.00 44.56 91 LYS A O 1
ATOM 723 N N . ALA A 1 92 ? 2.532 15.650 -0.710 1.00 45.59 92 ALA A N 1
ATOM 724 C CA . ALA A 1 92 ? 3.847 15.365 -0.181 1.00 45.59 92 ALA A CA 1
ATOM 725 C C . ALA A 1 92 ? 4.699 16.570 -0.577 1.00 45.59 92 ALA A C 1
ATOM 727 O O . ALA A 1 92 ? 4.921 16.816 -1.760 1.00 45.59 92 ALA A O 1
ATOM 728 N N . GLU A 1 93 ? 5.042 17.386 0.411 1.00 42.69 93 GLU A N 1
ATOM 729 C CA . GLU A 1 93 ? 6.094 18.382 0.308 1.00 42.69 93 GLU A CA 1
ATOM 730 C C . GLU A 1 93 ? 7.335 17.626 -0.181 1.00 42.69 93 GLU A C 1
ATOM 732 O O . GLU A 1 93 ? 7.845 16.746 0.517 1.00 42.69 93 GLU A O 1
ATOM 737 N N . GLU A 1 94 ? 7.742 17.870 -1.428 1.00 40.72 94 GLU A N 1
ATOM 738 C CA . GLU A 1 94 ? 9.076 17.497 -1.880 1.00 40.72 94 GLU A CA 1
ATOM 739 C C . GLU A 1 94 ? 10.054 18.083 -0.856 1.00 40.72 94 GLU A C 1
ATOM 741 O O . GLU A 1 94 ? 9.975 19.287 -0.589 1.00 40.72 94 GLU A O 1
ATOM 746 N N . PRO A 1 95 ? 10.975 17.306 -0.260 1.00 43.41 95 PRO A N 1
ATOM 747 C CA . PRO A 1 95 ? 12.158 17.944 0.268 1.00 43.41 95 PRO A CA 1
ATOM 748 C C . PRO A 1 95 ? 12.857 18.534 -0.956 1.00 43.41 95 PRO A C 1
ATOM 750 O O . PRO A 1 95 ? 13.373 17.798 -1.795 1.00 43.41 95 PRO A O 1
ATOM 753 N N . ALA A 1 96 ? 12.806 19.858 -1.095 1.00 43.12 96 ALA A N 1
ATOM 754 C CA . ALA A 1 96 ? 13.732 20.564 -1.955 1.00 43.12 96 ALA A CA 1
ATOM 755 C C . ALA A 1 96 ? 15.129 20.121 -1.512 1.00 43.12 96 ALA A C 1
ATOM 757 O O . ALA A 1 96 ? 15.562 20.436 -0.404 1.00 43.12 96 ALA A O 1
ATOM 758 N N . SER A 1 97 ? 15.782 19.299 -2.328 1.00 44.59 97 SER A N 1
ATOM 759 C CA . SER A 1 97 ? 17.193 19.001 -2.167 1.00 44.59 97 SER A CA 1
ATOM 760 C C . SER A 1 97 ? 17.953 20.311 -2.362 1.00 44.59 97 SER A C 1
ATOM 762 O O . SER A 1 97 ? 18.241 20.713 -3.485 1.00 44.59 97 SER A O 1
ATOM 764 N N . GLU A 1 98 ? 18.242 20.997 -1.256 1.00 47.19 98 GLU A N 1
ATOM 765 C CA . GLU A 1 98 ? 19.534 21.653 -1.087 1.00 47.19 98 GLU A CA 1
ATOM 766 C C . GLU A 1 98 ? 20.595 20.593 -1.378 1.00 47.19 98 GLU A C 1
ATOM 768 O O . GLU A 1 98 ? 20.696 19.625 -0.629 1.00 47.19 98 GLU A O 1
ATOM 773 N N . ASP A 1 99 ? 21.259 20.707 -2.526 1.00 51.41 99 ASP A N 1
ATOM 774 C CA . ASP A 1 99 ? 22.707 20.543 -2.703 1.00 51.41 99 ASP A CA 1
ATOM 775 C C . ASP A 1 99 ? 22.998 20.470 -4.209 1.00 51.41 99 ASP A C 1
ATOM 777 O O . ASP A 1 99 ? 22.893 19.431 -4.861 1.00 51.41 99 ASP A O 1
ATOM 781 N N . THR A 1 100 ? 23.305 21.613 -4.808 1.00 42.44 100 THR A N 1
ATOM 782 C CA . THR A 1 100 ? 24.160 21.651 -5.994 1.00 42.44 100 THR A CA 1
ATOM 783 C C . THR A 1 100 ? 24.953 22.939 -5.883 1.00 42.44 100 THR A C 1
ATOM 785 O O . THR A 1 100 ? 24.468 24.011 -6.238 1.00 42.44 100 THR A O 1
ATOM 788 N N . GLU A 1 101 ? 26.151 22.831 -5.305 1.00 43.31 101 GLU A N 1
ATOM 789 C CA . GLU A 1 101 ? 27.219 23.806 -5.503 1.00 43.31 101 GLU A CA 1
ATOM 790 C C . GLU A 1 101 ? 27.335 24.093 -7.008 1.00 43.31 101 GLU A C 1
ATOM 792 O O . GLU A 1 101 ? 27.744 23.238 -7.796 1.00 43.31 101 GLU A O 1
ATOM 797 N N . GLU A 1 102 ? 26.942 25.296 -7.424 1.00 41.91 102 GLU A N 1
ATOM 798 C CA . GLU A 1 102 ? 27.382 25.862 -8.693 1.00 41.91 102 GLU A CA 1
ATOM 799 C C . GLU A 1 102 ? 28.890 26.143 -8.574 1.00 41.91 102 GLU A C 1
ATOM 801 O O . GLU A 1 102 ? 29.286 26.925 -7.705 1.00 41.91 102 GLU A O 1
ATOM 806 N N . PRO A 1 103 ? 29.768 25.574 -9.422 1.00 43.41 103 PRO A N 1
ATOM 807 C CA . PRO A 1 103 ? 31.107 26.119 -9.544 1.00 43.41 103 PRO A CA 1
ATOM 808 C C . PRO A 1 103 ? 30.985 27.495 -10.206 1.00 43.41 103 PRO A C 1
ATOM 810 O O . PRO A 1 103 ? 30.549 27.613 -11.354 1.00 43.41 103 PRO A O 1
ATOM 813 N N . GLN A 1 104 ? 31.349 28.538 -9.457 1.00 39.09 104 GLN A N 1
ATOM 814 C CA . GLN A 1 104 ? 31.470 29.899 -9.964 1.00 39.09 104 GLN A CA 1
ATOM 815 C C . GLN A 1 104 ? 32.373 29.898 -11.200 1.00 39.09 104 GLN A C 1
ATOM 817 O O . GLN A 1 104 ? 33.544 29.524 -11.141 1.00 39.09 104 GLN A O 1
ATOM 822 N N . ALA A 1 105 ? 31.808 30.326 -12.325 1.00 44.91 105 ALA A N 1
ATOM 823 C CA . ALA A 1 105 ? 32.568 30.714 -13.495 1.00 44.91 105 ALA A CA 1
ATOM 824 C C . ALA A 1 105 ? 33.446 31.919 -13.121 1.00 44.91 105 ALA A C 1
ATOM 826 O O . ALA A 1 105 ? 32.936 33.021 -12.918 1.00 44.91 105 ALA A O 1
ATOM 827 N N . GLU A 1 106 ? 34.757 31.714 -13.008 1.00 42.69 106 GLU A N 1
ATOM 828 C CA . GLU A 1 106 ? 35.719 32.814 -13.014 1.00 42.69 106 GLU A CA 1
ATOM 829 C C . GLU A 1 106 ? 35.844 33.324 -14.455 1.00 42.69 106 GLU A C 1
ATOM 831 O O . GLU A 1 106 ? 36.501 32.734 -15.311 1.00 42.69 106 GLU A O 1
ATOM 836 N N . GLU A 1 107 ? 35.121 34.404 -14.735 1.00 41.44 107 GLU A N 1
ATOM 837 C CA . GLU A 1 107 ? 35.253 35.216 -15.937 1.00 41.44 107 GLU A CA 1
ATOM 838 C C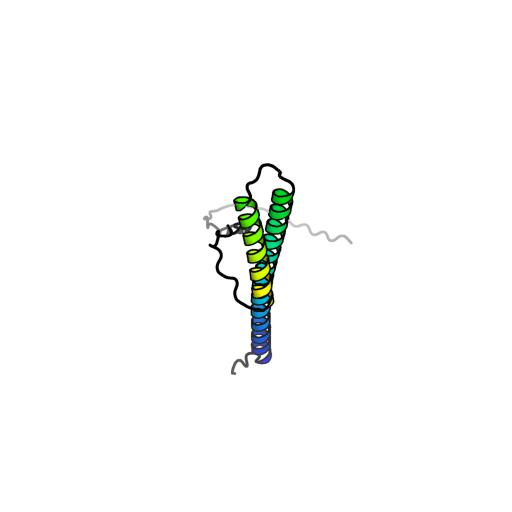 . GLU A 1 107 ? 36.591 35.978 -15.857 1.00 41.44 107 GLU A C 1
ATOM 840 O O . GLU A 1 107 ? 36.756 36.874 -15.029 1.00 41.44 107 GLU A O 1
ATOM 845 N N . GLU A 1 108 ? 37.567 35.600 -16.693 1.00 38.09 108 GLU A N 1
ATOM 846 C CA . GLU A 1 108 ? 38.835 36.319 -16.867 1.00 38.09 108 GLU A CA 1
ATOM 847 C C . GLU A 1 108 ? 38.572 37.763 -17.327 1.00 38.09 108 GLU A C 1
ATOM 849 O O . GLU A 1 108 ? 38.379 38.062 -18.510 1.00 38.09 108 GLU A O 1
ATOM 854 N N . THR A 1 109 ? 38.591 38.697 -16.378 1.00 35.94 109 THR A N 1
ATOM 855 C CA . THR A 1 109 ? 38.588 40.128 -16.664 1.00 35.94 109 THR A CA 1
ATOM 856 C C . THR A 1 109 ? 39.957 40.570 -17.171 1.00 35.94 109 THR A C 1
ATOM 858 O O . THR A 1 109 ? 40.920 40.714 -16.420 1.00 35.94 109 THR A O 1
ATOM 861 N N . LYS A 1 110 ? 39.998 40.840 -18.472 1.00 45.69 110 LYS A N 1
ATOM 862 C CA . LYS A 1 110 ? 40.969 41.670 -19.189 1.00 45.69 110 LYS A CA 1
ATOM 863 C C . LYS A 1 110 ? 41.298 42.974 -18.427 1.00 45.69 110 LYS A C 1
ATOM 865 O O . LYS A 1 110 ? 40.436 43.840 -18.306 1.00 45.69 110 LYS A O 1
ATOM 870 N N . ALA A 1 111 ? 42.556 43.145 -18.025 1.00 38.38 111 ALA A N 1
ATOM 871 C CA . ALA A 1 111 ? 43.180 44.427 -17.668 1.00 38.38 111 ALA A CA 1
ATOM 872 C C . ALA A 1 111 ? 44.612 44.410 -18.241 1.00 38.38 111 ALA A C 1
ATOM 874 O O . ALA A 1 111 ? 45.426 43.587 -17.844 1.00 38.38 111 ALA A O 1
ATOM 875 N N . GLU A 1 112 ? 44.824 44.983 -19.427 1.00 37.75 112 GLU A N 1
ATOM 876 C CA . GLU A 1 112 ? 45.520 46.270 -19.619 1.00 37.75 112 GLU A CA 1
ATOM 877 C C . GLU A 1 112 ? 46.943 46.303 -19.018 1.00 37.75 112 GLU A C 1
ATOM 879 O O . GLU A 1 112 ? 47.138 46.494 -17.822 1.00 37.75 112 GLU A O 1
ATOM 884 N N . GLU A 1 113 ? 47.935 46.119 -19.896 1.00 40.50 113 GLU A N 1
ATOM 885 C CA . GLU A 1 113 ? 49.343 46.509 -19.711 1.00 40.50 113 GLU A CA 1
ATOM 886 C C . GLU A 1 113 ? 49.443 48.019 -19.388 1.00 40.50 113 GLU A C 1
ATOM 888 O O . GLU A 1 113 ? 48.578 48.778 -19.841 1.00 40.50 113 GLU A O 1
ATOM 893 N N . PRO A 1 114 ? 50.493 48.503 -18.685 1.00 44.50 114 PRO A N 1
ATOM 894 C CA . PRO A 1 114 ? 51.718 48.827 -19.433 1.00 44.50 114 PRO A CA 1
ATOM 895 C C . PRO A 1 114 ? 53.073 48.744 -18.679 1.00 44.50 114 PRO A C 1
ATOM 897 O O . PRO A 1 114 ? 53.188 49.101 -17.513 1.00 44.50 114 PRO A O 1
ATOM 900 N N . ALA A 1 115 ? 54.107 48.414 -19.465 1.00 37.31 115 ALA A N 1
ATOM 901 C CA . ALA A 1 115 ? 55.413 49.087 -19.597 1.00 37.31 115 ALA A CA 1
ATOM 902 C C . ALA A 1 115 ? 56.482 49.089 -18.467 1.00 37.31 115 ALA A C 1
ATOM 904 O O . ALA A 1 115 ? 56.336 49.732 -17.432 1.00 37.31 115 ALA A O 1
ATOM 905 N N . SER A 1 116 ? 57.649 48.556 -18.874 1.00 43.09 116 SER A N 1
ATOM 906 C CA . SER A 1 116 ? 59.018 49.115 -18.760 1.00 43.09 116 SER A CA 1
ATOM 907 C C . SER A 1 116 ? 60.001 48.559 -17.720 1.00 43.09 116 SER A C 1
ATOM 909 O O . SER A 1 116 ? 59.740 48.604 -16.526 1.00 43.09 116 SER A O 1
ATOM 911 N N . GLU A 1 117 ? 61.191 48.230 -18.265 1.00 36.03 117 GLU A N 1
ATOM 912 C CA . GLU A 1 117 ? 62.549 48.272 -17.672 1.00 36.03 117 GLU A CA 1
ATOM 913 C C . GLU A 1 117 ? 62.852 47.268 -16.540 1.00 36.03 117 GLU A C 1
ATOM 915 O O . GLU A 1 117 ? 62.045 47.050 -15.654 1.00 36.03 117 GLU A O 1
ATOM 920 N N . ASP A 1 118 ? 64.005 46.613 -16.410 1.00 40.69 118 ASP A N 1
ATOM 921 C CA . ASP A 1 118 ? 65.297 46.561 -17.100 1.00 40.69 118 ASP A CA 1
ATOM 922 C C . ASP A 1 118 ? 66.099 45.459 -16.348 1.00 40.69 118 ASP A C 1
ATOM 924 O O . ASP A 1 118 ? 65.979 45.345 -15.130 1.00 40.69 118 ASP A O 1
ATOM 928 N N . THR A 1 119 ? 66.900 44.673 -17.072 1.00 44.06 119 THR A N 1
ATOM 929 C CA . THR A 1 119 ? 68.163 44.044 -16.610 1.00 44.06 119 THR A CA 1
ATOM 930 C C . THR A 1 119 ? 68.187 42.903 -15.561 1.00 44.06 119 THR A C 1
ATOM 932 O O . THR A 1 119 ? 67.961 43.083 -14.371 1.00 44.06 119 THR A O 1
ATOM 935 N N . GLU A 1 120 ? 68.600 41.722 -16.052 1.00 36.72 120 GLU A N 1
ATOM 936 C CA . GLU A 1 120 ? 69.798 40.921 -15.673 1.00 36.72 120 GLU A CA 1
ATOM 937 C C . GLU A 1 120 ? 69.529 39.412 -15.458 1.00 36.72 120 GLU A C 1
ATOM 939 O O . GLU A 1 120 ? 68.910 38.977 -14.492 1.00 36.72 120 GLU A O 1
ATOM 944 N N . GLU A 1 121 ? 70.052 38.609 -16.391 1.00 43.84 121 GLU A N 1
ATOM 945 C CA . GLU A 1 121 ? 70.427 37.191 -16.235 1.00 43.84 121 GLU A CA 1
ATOM 946 C C . GLU A 1 121 ? 71.475 37.034 -15.099 1.00 43.84 121 GLU A C 1
ATOM 948 O O . GLU A 1 121 ? 72.189 38.004 -14.839 1.00 43.84 121 GLU A O 1
ATOM 953 N N . PRO A 1 122 ? 71.659 35.856 -14.443 1.00 46.84 122 PRO A N 1
ATOM 954 C CA . PRO A 1 122 ? 72.196 34.684 -15.149 1.00 46.84 122 PRO A CA 1
ATOM 955 C C . PRO A 1 122 ? 71.791 33.276 -14.654 1.00 46.84 122 PRO A C 1
ATOM 957 O O . PRO A 1 122 ? 71.173 33.064 -13.613 1.00 46.84 122 PRO A O 1
ATOM 960 N N . GLN A 1 123 ? 72.211 32.315 -15.484 1.00 47.78 123 GLN A N 1
ATOM 961 C CA . GLN A 1 123 ? 72.195 30.852 -15.382 1.00 47.78 123 GLN A CA 1
ATOM 962 C C . GLN A 1 123 ? 72.640 30.256 -14.032 1.00 47.78 123 GLN A C 1
ATOM 964 O O . GLN A 1 123 ? 73.604 30.724 -13.431 1.00 47.78 123 GLN A O 1
ATOM 969 N N . ALA A 1 124 ? 72.080 29.088 -13.695 1.00 47.84 124 ALA A N 1
ATOM 970 C CA . ALA A 1 124 ? 72.848 27.974 -13.130 1.00 47.84 124 ALA A CA 1
ATOM 971 C C . ALA A 1 124 ? 72.151 26.631 -13.423 1.00 47.84 124 ALA A C 1
ATOM 973 O O . ALA A 1 124 ? 71.088 26.329 -12.883 1.00 47.84 124 ALA A O 1
ATOM 974 N N . GLU A 1 125 ? 72.766 25.843 -14.307 1.00 50.66 125 GLU A N 1
ATOM 975 C CA . GLU A 1 125 ? 72.630 24.387 -14.357 1.00 50.66 125 GLU A CA 1
ATOM 976 C C . GLU A 1 125 ? 73.188 23.791 -13.055 1.00 50.66 125 GLU A C 1
ATOM 978 O O . GLU A 1 125 ? 74.285 24.163 -12.645 1.00 50.66 125 GLU A O 1
ATOM 983 N N . GLU A 1 126 ? 72.502 22.820 -12.451 1.00 46.16 126 GLU A N 1
ATOM 984 C CA . GLU A 1 126 ? 73.200 21.735 -11.754 1.00 46.16 126 GLU A CA 1
ATOM 985 C C . GLU A 1 126 ? 72.345 20.460 -11.789 1.00 46.16 126 GLU A C 1
ATOM 987 O O . GLU A 1 126 ? 71.390 20.282 -11.033 1.00 46.16 126 GLU A O 1
ATOM 992 N N . GLU A 1 127 ? 72.689 19.573 -12.725 1.00 45.25 127 GLU A N 1
ATOM 993 C CA . GLU A 1 127 ? 72.507 18.138 -12.538 1.00 45.25 127 GLU A CA 1
ATOM 994 C C . GLU A 1 127 ? 73.430 17.670 -11.407 1.00 45.25 127 GLU A C 1
ATOM 996 O O . GLU A 1 127 ? 74.635 17.917 -11.451 1.00 45.25 127 GLU A O 1
ATOM 1001 N N . ALA A 1 128 ? 72.903 16.912 -10.449 1.00 43.50 128 ALA A N 1
ATOM 1002 C CA . ALA A 1 128 ? 73.722 16.092 -9.566 1.00 43.50 128 ALA A CA 1
ATOM 1003 C C . ALA A 1 128 ? 73.020 14.753 -9.293 1.00 43.50 128 ALA A C 1
ATOM 1005 O O . ALA A 1 128 ? 72.063 14.686 -8.527 1.00 43.50 128 ALA A O 1
ATOM 1006 N N . SER A 1 129 ? 73.507 13.750 -10.038 1.00 42.09 129 SER A N 1
ATOM 1007 C CA . SER A 1 129 ? 73.637 12.298 -9.767 1.00 42.09 129 SER A CA 1
ATOM 1008 C C . SER A 1 129 ? 72.846 11.666 -8.618 1.00 42.09 129 SER A C 1
ATOM 1010 O O . SER A 1 129 ? 73.064 12.058 -7.452 1.00 42.09 129 SER A O 1
#

Foldseek 3Di:
DDPPPPVVVVVVVVVVVVVVVVVVVVVVLVVVLVVLVVQLVVLVVCLVVQVPDPPDDPVSNVVSVVSNVVSVVLSVCSVVVHDRDDDPDPDPPPPPDPDDPDDDPPDPDDDDDDDDDDDDDDDDDDDDD